Protein AF-A0A7G6TVJ1-F1 (afdb_monomer)

Organism: NCBI:txid943830

Secondary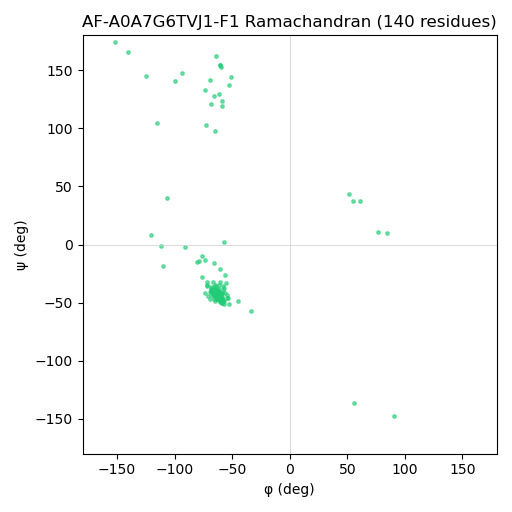 structure (DSSP, 8-state):
-----TT--HHHHHHHHHHHHHHHHHHHHHHT--HHHHHHHHHHH--THHHHHHTSTTHHHHHHHHTTS-HHHHHHHHHHHHHHHHHHHHHHHH-SSHHHHHHHHHHHHHHHHHHHHHHHHHTTT-PPTTHHHHHHHHTT--

pLDDT: mean 90.58, std 13.89, range [27.62, 97.94]

Foldseek 3Di:
DPPDPPPADLLNLLLLLLVLLLQLLVCCVVVVDDSVRSNVVSQVVDDDPNVVSVPFPCSSVSSVLNNLPDNVVSVVLSVLSVVLVVQLVVQCVPDPDPVSNVVSVLSSLVSLLVSLCSSCVSVVNDDDPGSSVVSCVVSVRD

Structure (mmCIF, N/CA/C/O backbone):
data_AF-A0A7G6TVJ1-F1
#
_entry.id   AF-A0A7G6TVJ1-F1
#
loop_
_atom_site.group_PDB
_atom_site.id
_atom_site.type_symbol
_atom_site.label_atom_id
_atom_site.label_alt_id
_atom_site.label_comp_id
_atom_site.label_asym_id
_atom_site.label_entity_id
_atom_site.label_seq_id
_atom_site.pdbx_PDB_ins_code
_atom_site.Cartn_x
_atom_site.Cartn_y
_atom_site.Cartn_z
_atom_site.occupancy
_atom_site.B_iso_or_equiv
_atom_site.auth_seq_id
_atom_site.auth_comp_id
_atom_site.auth_asym_id
_atom_site.auth_atom_id
_atom_site.pdbx_PDB_model_num
ATOM 1 N N . MET A 1 1 ? -9.581 8.034 -19.452 1.00 30.78 1 MET A N 1
ATOM 2 C CA . MET A 1 1 ? -8.306 7.404 -19.053 1.00 30.78 1 MET A CA 1
ATOM 3 C C . MET A 1 1 ? -7.806 8.196 -17.864 1.00 30.78 1 MET A C 1
ATOM 5 O O . MET A 1 1 ? -7.631 9.394 -18.012 1.00 30.78 1 MET A O 1
ATOM 9 N N . LEU A 1 2 ? -7.724 7.592 -16.678 1.00 29.64 2 LEU A N 1
ATOM 10 C CA . LEU A 1 2 ? -7.133 8.262 -15.519 1.00 29.64 2 LEU A CA 1
ATOM 11 C C . LEU A 1 2 ? -5.624 8.301 -15.759 1.00 29.64 2 LEU A C 1
ATOM 13 O O . LEU A 1 2 ? -4.961 7.271 -15.661 1.00 29.64 2 LEU A O 1
ATOM 17 N N . GLU A 1 3 ? -5.118 9.465 -16.159 1.00 27.62 3 GLU A N 1
ATOM 18 C CA . GLU A 1 3 ? -3.687 9.745 -16.173 1.00 27.62 3 GLU A CA 1
ATOM 19 C C . GLU A 1 3 ? -3.210 9.718 -14.721 1.00 27.62 3 GLU A C 1
ATOM 21 O O . GLU A 1 3 ? -3.402 10.658 -13.953 1.00 27.62 3 GLU A O 1
ATOM 26 N N . LEU A 1 4 ? -2.655 8.574 -14.321 1.00 37.53 4 LEU A N 1
ATOM 27 C CA . LEU A 1 4 ? -1.867 8.474 -13.105 1.00 37.53 4 LEU A CA 1
ATOM 28 C C . LEU A 1 4 ? -0.705 9.467 -13.259 1.00 37.53 4 LEU A C 1
ATOM 30 O O . LEU A 1 4 ? 0.011 9.382 -14.263 1.00 37.53 4 LEU A O 1
ATOM 34 N N . PRO A 1 5 ? -0.523 10.424 -12.332 1.00 31.00 5 PRO A N 1
ATOM 35 C CA . PRO A 1 5 ? 0.566 11.383 -12.425 1.00 31.00 5 PRO A CA 1
ATOM 36 C C . PRO A 1 5 ? 1.890 10.632 -12.594 1.00 31.00 5 PRO A C 1
ATOM 38 O O . PRO A 1 5 ? 2.142 9.628 -11.928 1.00 31.00 5 PRO A O 1
ATOM 41 N N . ILE A 1 6 ? 2.727 11.140 -13.500 1.00 38.50 6 ILE A N 1
ATOM 42 C CA . ILE A 1 6 ? 3.944 10.529 -14.073 1.00 38.50 6 ILE A CA 1
ATOM 43 C C . ILE A 1 6 ? 5.011 10.110 -13.017 1.00 38.50 6 ILE A C 1
ATOM 45 O O . ILE A 1 6 ? 6.052 9.561 -13.366 1.00 38.50 6 ILE A O 1
ATOM 49 N N . ALA A 1 7 ? 4.765 10.282 -11.714 1.00 38.34 7 ALA A N 1
ATOM 50 C CA . ALA A 1 7 ? 5.722 10.036 -10.635 1.00 38.34 7 ALA A CA 1
ATOM 51 C C . ALA A 1 7 ? 5.426 8.825 -9.721 1.00 38.34 7 ALA A C 1
ATOM 53 O O . ALA A 1 7 ? 6.352 8.348 -9.067 1.00 38.34 7 ALA A O 1
ATOM 54 N N . ALA A 1 8 ? 4.200 8.284 -9.676 1.00 54.12 8 ALA A N 1
ATOM 55 C CA . ALA A 1 8 ? 3.868 7.166 -8.783 1.00 54.12 8 ALA A CA 1
ATOM 56 C C . ALA A 1 8 ? 3.511 5.908 -9.584 1.00 54.12 8 ALA A C 1
ATOM 58 O O . ALA A 1 8 ? 2.423 5.787 -10.144 1.00 54.12 8 ALA A O 1
ATOM 59 N N . SER A 1 9 ? 4.435 4.944 -9.637 1.00 77.75 9 SER A N 1
ATOM 60 C CA . SER A 1 9 ? 4.117 3.619 -10.175 1.00 77.75 9 SER A CA 1
ATOM 61 C C . SER A 1 9 ? 3.004 2.969 -9.338 1.00 77.75 9 SER A C 1
ATOM 63 O O . SER A 1 9 ? 2.872 3.258 -8.147 1.00 77.75 9 SER A O 1
ATOM 65 N N . GLY A 1 10 ? 2.221 2.052 -9.912 1.00 88.12 10 GLY A N 1
ATOM 66 C CA . GLY A 1 10 ? 1.214 1.311 -9.142 1.00 88.12 10 GLY A CA 1
ATOM 67 C C . GLY A 1 10 ? 1.796 0.560 -7.938 1.00 88.12 10 GLY A C 1
ATOM 68 O O . GLY A 1 10 ? 1.110 0.392 -6.933 1.00 88.12 10 GLY A O 1
ATOM 69 N N . LEU A 1 11 ? 3.085 0.200 -7.992 1.00 93.00 11 LEU A N 1
ATOM 70 C CA . LEU A 1 11 ? 3.823 -0.335 -6.850 1.00 93.00 11 LEU A CA 1
ATOM 71 C C . LEU A 1 11 ? 3.994 0.699 -5.732 1.00 93.00 11 LEU A C 1
ATOM 73 O O . LEU A 1 11 ? 3.751 0.379 -4.573 1.00 93.00 11 LEU A O 1
ATOM 77 N N . SER A 1 12 ? 4.355 1.937 -6.069 1.00 92.38 12 SER A N 1
ATOM 78 C CA . SER A 1 12 ? 4.476 3.035 -5.104 1.00 92.38 12 SER A CA 1
ATOM 79 C C . SER A 1 12 ? 3.128 3.366 -4.457 1.00 92.38 12 SER A C 1
ATOM 81 O O . SER A 1 12 ? 3.059 3.546 -3.247 1.00 92.38 12 SER A O 1
ATOM 83 N N . ILE A 1 13 ? 2.042 3.366 -5.237 1.00 94.06 13 ILE A N 1
ATOM 84 C CA . ILE A 1 13 ? 0.680 3.577 -4.719 1.00 94.06 13 ILE A CA 1
ATOM 85 C C . ILE A 1 13 ? 0.296 2.465 -3.737 1.00 94.06 13 ILE A C 1
ATOM 87 O O . ILE A 1 13 ? -0.203 2.747 -2.647 1.00 94.06 13 ILE A O 1
ATOM 91 N N . LEU A 1 14 ? 0.551 1.202 -4.094 1.00 95.81 14 LEU A N 1
ATOM 92 C CA . LEU A 1 14 ? 0.303 0.067 -3.206 1.00 95.81 14 LEU A CA 1
ATOM 93 C C . LEU A 1 14 ? 1.130 0.169 -1.915 1.00 95.81 14 LEU A C 1
ATOM 95 O O . LEU A 1 14 ? 0.589 -0.039 -0.830 1.00 95.81 14 LEU A O 1
ATOM 99 N N . ALA A 1 15 ? 2.411 0.531 -2.022 1.00 96.19 15 ALA A N 1
ATOM 100 C CA . ALA A 1 15 ? 3.303 0.735 -0.883 1.00 96.19 15 ALA A CA 1
ATOM 101 C C . ALA A 1 15 ? 2.779 1.817 0.074 1.00 96.19 15 ALA A C 1
ATOM 103 O O . ALA A 1 15 ? 2.730 1.608 1.290 1.00 96.19 15 ALA A O 1
ATOM 104 N N . SER A 1 16 ? 2.323 2.950 -0.469 1.00 96.00 16 SER A N 1
ATOM 105 C CA . SER A 1 16 ? 1.709 4.021 0.314 1.00 96.00 16 SER A CA 1
ATOM 106 C C . SER A 1 16 ? 0.420 3.563 0.993 1.00 96.00 16 SER A C 1
ATOM 108 O O . SER A 1 16 ? 0.271 3.775 2.191 1.00 96.00 16 SER A O 1
ATOM 110 N N . LEU A 1 17 ? -0.486 2.881 0.284 1.00 97.06 17 LEU A N 1
ATOM 111 C CA . LEU A 1 17 ? -1.727 2.365 0.878 1.00 97.06 17 LEU A CA 1
ATOM 112 C C . LEU A 1 17 ? -1.459 1.385 2.028 1.00 97.06 17 LEU A C 1
ATOM 114 O O . LEU A 1 17 ? -2.117 1.466 3.064 1.00 97.06 17 LEU A O 1
ATOM 118 N N . LEU A 1 18 ? -0.485 0.486 1.868 1.00 97.44 18 LEU A N 1
ATOM 119 C CA . LEU A 1 18 ? -0.075 -0.454 2.913 1.00 97.44 18 LEU A CA 1
ATOM 120 C C . LEU A 1 18 ? 0.534 0.261 4.120 1.00 97.44 18 LEU A C 1
ATOM 122 O O . LEU A 1 18 ? 0.174 -0.046 5.254 1.00 97.44 18 LEU A O 1
ATOM 126 N N . SER A 1 19 ? 1.404 1.242 3.880 1.00 96.56 19 SER A N 1
ATOM 127 C CA . SER A 1 19 ? 2.030 2.034 4.945 1.00 96.56 19 SER A CA 1
ATOM 128 C C . SER A 1 19 ? 0.988 2.843 5.723 1.00 96.56 19 SER A C 1
ATOM 130 O O . SER A 1 19 ? 0.981 2.822 6.951 1.00 96.56 19 SER A O 1
ATOM 132 N N . ILE A 1 20 ? 0.043 3.479 5.022 1.00 97.44 20 ILE A N 1
ATOM 133 C CA . ILE A 1 20 ? -1.093 4.175 5.638 1.00 97.44 20 ILE A CA 1
ATOM 134 C C . ILE A 1 20 ? -1.942 3.191 6.447 1.00 97.44 20 ILE A C 1
ATOM 136 O O . ILE A 1 20 ? -2.243 3.453 7.608 1.00 97.44 20 ILE A O 1
ATOM 140 N N . GLY A 1 21 ? -2.300 2.039 5.873 1.00 97.62 21 GLY A N 1
ATOM 141 C CA . GLY A 1 21 ? -3.059 1.005 6.577 1.00 97.62 21 GLY A CA 1
ATOM 142 C C . GLY A 1 21 ? -2.355 0.520 7.843 1.00 97.62 21 GLY A C 1
ATOM 143 O O . GLY A 1 21 ? -2.998 0.349 8.879 1.00 97.62 21 GLY A O 1
ATOM 144 N N . ARG A 1 22 ? -1.027 0.380 7.808 1.00 97.69 22 ARG A N 1
ATOM 145 C CA . ARG A 1 22 ? -0.223 0.036 8.982 1.00 97.69 22 ARG A CA 1
ATOM 146 C C . ARG A 1 22 ? -0.284 1.114 10.060 1.00 97.69 22 ARG A C 1
ATOM 148 O O . ARG A 1 22 ? -0.527 0.767 11.216 1.00 97.69 22 ARG A O 1
ATOM 155 N N . SER A 1 23 ? -0.133 2.386 9.689 1.00 97.00 23 SER A N 1
ATOM 156 C CA . SER A 1 23 ? -0.249 3.516 10.618 1.00 97.00 23 SER A CA 1
ATOM 157 C C . SER A 1 23 ? -1.655 3.651 11.205 1.00 97.00 23 SER A C 1
ATOM 159 O O . SER A 1 23 ? -1.799 3.897 12.399 1.00 97.00 23 SER A O 1
ATOM 161 N N . VAL A 1 24 ? -2.705 3.444 10.406 1.00 97.94 24 VAL A N 1
ATOM 162 C CA . VAL A 1 24 ? -4.091 3.421 10.901 1.00 97.94 24 VAL A CA 1
ATOM 163 C C . VAL A 1 24 ? -4.274 2.283 11.903 1.00 97.94 24 VAL A C 1
ATOM 165 O O . VAL A 1 24 ? -4.849 2.497 12.966 1.00 97.94 24 VAL A O 1
ATOM 168 N N . LYS A 1 25 ? -3.727 1.094 11.627 1.00 97.19 25 LYS A N 1
ATOM 169 C CA . LYS A 1 25 ? -3.773 -0.035 12.563 1.00 97.19 25 LYS A CA 1
ATOM 170 C C . LYS A 1 25 ? -3.016 0.249 13.868 1.00 97.19 25 LYS A C 1
ATOM 172 O O . LYS A 1 25 ? -3.504 -0.118 14.934 1.00 97.19 25 LYS A O 1
ATOM 177 N N . ASP A 1 26 ? -1.877 0.943 13.808 1.00 96.81 26 ASP A N 1
ATOM 178 C CA . ASP A 1 26 ? -1.178 1.420 15.011 1.00 96.81 26 ASP A CA 1
ATOM 179 C C . ASP A 1 26 ? -2.022 2.412 15.806 1.00 96.81 26 ASP A C 1
ATOM 181 O O . ASP A 1 26 ? -2.109 2.298 17.026 1.00 96.81 26 ASP A O 1
ATOM 185 N N . LEU A 1 27 ? -2.682 3.367 15.148 1.00 96.81 27 LEU A N 1
ATOM 186 C CA . LEU A 1 27 ? -3.583 4.311 15.816 1.00 96.81 27 LEU A CA 1
ATOM 187 C C . LEU A 1 27 ? -4.755 3.591 16.495 1.00 96.81 27 LEU A C 1
ATOM 189 O O . LEU A 1 27 ? -5.092 3.925 17.630 1.00 96.81 27 LEU A O 1
ATOM 193 N N . MET A 1 28 ? -5.334 2.576 15.842 1.00 97.31 28 MET A N 1
ATOM 194 C CA . MET A 1 28 ? -6.373 1.731 16.441 1.00 97.31 28 MET A CA 1
ATOM 195 C C . MET A 1 28 ? -5.871 1.070 17.729 1.00 97.31 28 MET A C 1
ATOM 197 O O . MET A 1 28 ? -6.541 1.149 18.755 1.00 97.31 28 MET A O 1
ATOM 201 N N . ALA A 1 29 ? -4.681 0.460 17.696 1.00 95.31 29 ALA A N 1
ATOM 202 C CA . ALA A 1 29 ? -4.123 -0.260 18.839 1.00 95.31 29 ALA A CA 1
ATOM 203 C C . ALA A 1 29 ? -3.670 0.671 19.977 1.00 95.31 29 ALA A C 1
ATOM 205 O O . ALA A 1 29 ? -3.957 0.416 21.143 1.00 95.31 29 ALA A O 1
ATOM 206 N N . THR A 1 30 ? -2.975 1.760 19.649 1.00 97.06 30 THR A N 1
ATOM 207 C CA . THR A 1 30 ? -2.365 2.670 20.636 1.00 97.06 30 THR A CA 1
ATOM 208 C C . THR A 1 30 ? -3.374 3.589 21.313 1.00 97.06 30 THR A C 1
ATOM 210 O O . THR A 1 30 ? -3.150 4.009 22.445 1.00 97.06 30 THR A O 1
ATOM 213 N N . GLN A 1 31 ? -4.476 3.917 20.635 1.00 96.50 31 GLN A N 1
ATOM 214 C CA . GLN A 1 31 ? -5.467 4.883 21.120 1.00 96.50 31 GLN A CA 1
ATOM 215 C C . GLN A 1 31 ? -6.867 4.284 21.281 1.00 96.50 31 GLN A C 1
ATOM 217 O O . GLN A 1 31 ? -7.810 5.023 21.553 1.00 96.50 31 GLN A O 1
ATOM 222 N N . ASN A 1 32 ? -7.002 2.962 21.129 1.00 96.31 32 ASN A N 1
ATOM 223 C CA . ASN A 1 32 ? -8.266 2.232 21.240 1.00 96.31 32 ASN A CA 1
ATOM 224 C C . ASN A 1 32 ? -9.381 2.836 20.361 1.00 96.31 32 ASN A C 1
ATOM 226 O O . ASN A 1 32 ? -10.514 3.032 20.800 1.00 96.31 32 ASN A O 1
ATOM 230 N N . LEU A 1 33 ? -9.025 3.190 19.123 1.00 96.75 33 LEU A N 1
ATOM 231 C CA . LEU A 1 33 ? -9.922 3.822 18.154 1.00 96.75 33 LEU A CA 1
ATOM 232 C C . LEU A 1 33 ? -10.575 2.778 17.249 1.00 96.75 33 LEU A C 1
ATOM 234 O O . LEU A 1 33 ? -9.950 1.782 16.874 1.00 96.75 33 LEU A O 1
ATOM 238 N N . SER A 1 34 ? -11.809 3.049 16.818 1.00 97.06 34 SER A N 1
ATOM 239 C CA . SER A 1 34 ? -12.396 2.315 15.696 1.00 97.06 34 SER A CA 1
ATOM 240 C C . SER A 1 34 ? -11.604 2.579 14.409 1.00 97.06 34 SER A C 1
ATOM 242 O O . SER A 1 34 ? -10.866 3.563 14.303 1.00 97.06 34 SER A O 1
ATOM 244 N N . THR A 1 35 ? -11.767 1.721 13.398 1.00 96.44 35 THR A N 1
ATOM 245 C CA . THR A 1 35 ? -11.111 1.916 12.096 1.00 96.44 35 THR A CA 1
ATOM 246 C C . THR A 1 35 ? -11.419 3.284 11.491 1.00 96.44 35 THR A C 1
ATOM 248 O O . THR A 1 35 ? -10.507 3.947 11.004 1.00 96.44 35 THR A O 1
ATOM 251 N N . ASP A 1 36 ? -12.677 3.722 11.554 1.00 97.12 36 ASP A N 1
ATOM 252 C CA . ASP A 1 36 ? -13.099 5.001 10.979 1.00 97.12 36 ASP A CA 1
ATOM 253 C C . ASP A 1 36 ? -12.480 6.180 11.738 1.00 97.12 36 ASP A C 1
ATOM 255 O O . ASP A 1 36 ? -11.907 7.074 11.123 1.00 97.12 36 ASP A O 1
ATOM 259 N N . GLN A 1 37 ? -12.470 6.128 13.073 1.00 97.75 37 GLN A N 1
ATOM 260 C CA . GLN A 1 37 ? -11.840 7.163 13.898 1.00 97.75 37 GLN A CA 1
ATOM 261 C C . GLN A 1 37 ? -10.326 7.253 13.669 1.00 97.75 37 GLN A C 1
ATOM 263 O O . GLN A 1 37 ? -9.771 8.348 13.583 1.00 97.75 37 GLN A O 1
ATOM 268 N N . ALA A 1 38 ? -9.643 6.110 13.573 1.00 97.69 38 ALA A N 1
ATOM 269 C CA . ALA A 1 38 ? -8.209 6.064 13.311 1.00 97.69 38 ALA A CA 1
ATOM 270 C C . ALA A 1 38 ? -7.869 6.589 11.908 1.00 97.69 38 ALA A C 1
ATOM 272 O O . ALA A 1 38 ? -6.887 7.316 11.747 1.00 97.69 38 ALA A O 1
ATOM 273 N N . LEU A 1 39 ? -8.690 6.262 10.906 1.00 97.00 39 LEU A N 1
ATOM 274 C CA . LEU A 1 39 ? -8.534 6.755 9.541 1.00 97.00 39 LEU A CA 1
ATOM 275 C C . LEU A 1 39 ? -8.760 8.269 9.456 1.00 97.00 39 LEU A C 1
ATOM 277 O O . LEU A 1 39 ? -7.934 8.968 8.874 1.00 97.00 39 LEU A O 1
ATOM 281 N N . ASP A 1 40 ? -9.820 8.790 10.069 1.00 96.88 40 ASP A N 1
ATOM 282 C CA . ASP A 1 40 ? -10.093 10.231 10.094 1.00 96.88 40 ASP A CA 1
ATOM 283 C C . ASP A 1 40 ? -8.985 10.999 10.819 1.00 96.88 40 ASP A C 1
ATOM 285 O O . ASP A 1 40 ? -8.517 12.039 10.346 1.00 96.88 40 ASP A O 1
ATOM 289 N N . LYS A 1 41 ? -8.473 10.440 11.921 1.00 96.12 41 LYS A N 1
ATOM 290 C CA . LYS A 1 41 ? -7.322 11.003 12.630 1.00 96.12 41 LYS A CA 1
ATOM 291 C C . LYS A 1 41 ? -6.050 10.989 11.784 1.00 96.12 41 LYS A C 1
ATOM 293 O O . LYS A 1 41 ? -5.290 11.955 11.818 1.00 96.12 41 LYS A O 1
ATOM 298 N N . PHE A 1 42 ? -5.805 9.918 11.027 1.00 96.31 42 PHE A N 1
ATOM 299 C CA . PHE A 1 42 ? -4.674 9.859 10.103 1.00 96.31 42 PHE A CA 1
ATOM 300 C C . PHE A 1 42 ? -4.806 10.920 9.004 1.00 96.31 42 PHE A C 1
ATOM 302 O O . PHE A 1 42 ? -3.861 11.668 8.764 1.00 96.31 42 PHE A O 1
ATOM 309 N N . LYS A 1 43 ? -5.990 11.042 8.388 1.00 95.19 43 LYS A N 1
ATOM 310 C CA . LYS A 1 43 ? -6.283 12.042 7.348 1.00 95.19 43 LYS A CA 1
ATOM 311 C C . LYS A 1 43 ? -6.029 13.469 7.822 1.00 95.19 43 LYS A C 1
ATOM 313 O O . LYS A 1 43 ? -5.433 14.239 7.079 1.00 95.19 43 LYS A O 1
ATOM 318 N N . GLY A 1 44 ? -6.415 13.801 9.056 1.00 93.00 44 GLY A N 1
ATOM 319 C CA . GLY A 1 44 ? -6.186 15.130 9.634 1.00 93.00 44 GLY A CA 1
ATOM 320 C C . GLY A 1 44 ? -4.709 15.535 9.735 1.00 93.00 44 GLY A C 1
ATOM 321 O O . GLY A 1 44 ? -4.411 16.723 9.791 1.00 93.00 44 GLY A O 1
ATOM 322 N N . ASN A 1 45 ? -3.790 14.564 9.715 1.00 91.44 45 ASN A N 1
ATOM 323 C CA . ASN A 1 45 ? -2.342 14.782 9.783 1.00 91.44 45 ASN A CA 1
ATOM 324 C C . ASN A 1 45 ? -1.615 14.431 8.473 1.00 91.44 45 ASN A C 1
ATOM 326 O O . ASN A 1 45 ? -0.389 14.539 8.399 1.00 91.44 45 ASN A O 1
ATOM 330 N N . ALA A 1 46 ? -2.335 13.956 7.455 1.00 90.88 46 ALA A N 1
ATOM 331 C CA . ALA A 1 46 ? -1.732 13.479 6.221 1.00 90.88 46 ALA A CA 1
ATOM 332 C C . ALA A 1 46 ? -1.221 14.652 5.373 1.00 90.88 46 ALA A C 1
ATOM 334 O O . ALA A 1 46 ? -1.927 15.629 5.133 1.00 90.88 46 ALA A O 1
ATOM 335 N N . SER A 1 47 ? 0.007 14.532 4.876 1.00 88.69 47 SER A N 1
ATOM 336 C CA . SER A 1 47 ? 0.634 15.505 3.981 1.00 88.69 47 SER A CA 1
ATOM 337 C C . SER A 1 47 ? 1.442 14.801 2.886 1.00 88.69 47 SER A C 1
ATOM 339 O O . SER A 1 47 ? 1.683 13.590 2.951 1.00 88.69 47 SER A O 1
ATOM 341 N N . GLY A 1 48 ? 1.817 15.550 1.844 1.00 88.38 48 GLY A N 1
ATOM 342 C CA . GLY A 1 48 ? 2.584 15.036 0.706 1.00 88.38 48 GLY A CA 1
ATOM 343 C C . GLY A 1 48 ? 1.908 13.844 0.023 1.00 88.38 48 GLY A C 1
ATOM 344 O O . GLY A 1 48 ? 0.689 13.820 -0.149 1.00 88.38 48 GLY A O 1
ATOM 345 N N . THR A 1 49 ? 2.696 12.820 -0.304 1.00 86.25 49 THR A N 1
ATOM 346 C CA . THR A 1 49 ? 2.237 11.603 -0.995 1.00 86.25 49 THR A CA 1
ATOM 347 C C . THR A 1 49 ? 1.081 10.901 -0.278 1.00 86.25 49 THR A C 1
ATOM 349 O O . THR A 1 49 ? 0.199 10.349 -0.931 1.00 86.25 49 THR A O 1
ATOM 352 N N . ASN A 1 50 ? 1.024 10.951 1.058 1.00 88.12 50 ASN A N 1
ATOM 353 C CA . ASN A 1 50 ? -0.086 10.344 1.792 1.00 88.12 50 ASN A CA 1
ATOM 354 C C . ASN A 1 50 ? -1.403 11.076 1.526 1.00 88.12 50 ASN A C 1
ATOM 356 O O . ASN A 1 50 ? -2.424 10.415 1.376 1.00 88.12 50 ASN A O 1
ATOM 360 N N . ALA A 1 51 ? -1.387 12.408 1.422 1.00 90.44 51 ALA A N 1
ATOM 361 C CA . ALA A 1 51 ? -2.574 13.193 1.082 1.00 90.44 51 ALA A CA 1
ATOM 362 C C . ALA A 1 51 ? -3.022 12.950 -0.370 1.00 90.44 51 ALA A C 1
ATOM 364 O O . ALA A 1 51 ? -4.217 12.824 -0.633 1.00 90.44 51 ALA A O 1
ATOM 365 N N . GLU A 1 52 ? -2.073 12.809 -1.298 1.00 90.69 52 GLU A N 1
ATOM 366 C CA . GLU A 1 52 ? -2.355 12.483 -2.703 1.00 90.69 52 GLU A CA 1
ATOM 367 C C . GLU A 1 52 ? -3.018 11.104 -2.845 1.00 90.69 52 GLU A C 1
ATOM 369 O O . GLU A 1 52 ? -4.043 10.971 -3.513 1.00 90.69 52 GLU A O 1
ATOM 374 N N . VAL A 1 53 ? -2.488 10.085 -2.158 1.00 91.56 53 VAL A N 1
ATOM 375 C CA . VAL A 1 53 ? -3.086 8.738 -2.102 1.00 91.56 53 VAL A CA 1
ATOM 376 C C . VAL 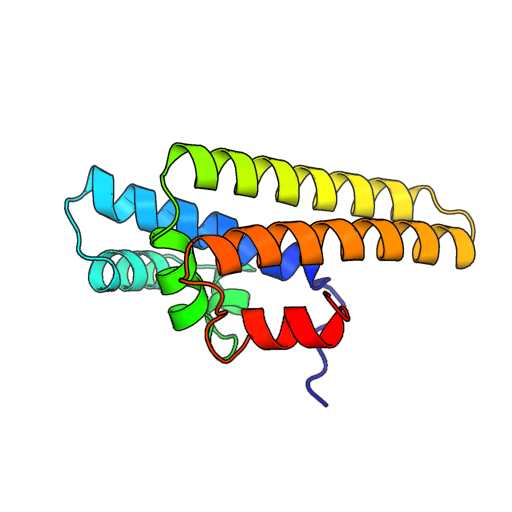A 1 53 ? -4.432 8.762 -1.366 1.00 91.56 53 VAL A C 1
ATOM 378 O O . VAL A 1 53 ? -5.386 8.123 -1.812 1.00 91.56 53 VAL A O 1
ATOM 381 N N . LEU A 1 54 ? -4.520 9.568 -0.300 1.00 93.00 54 LEU A N 1
ATOM 382 C CA . LEU A 1 54 ? -5.727 10.099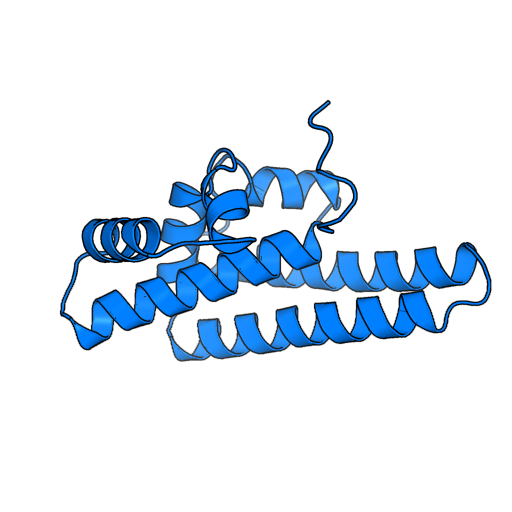 0.351 1.00 93.00 54 LEU A CA 1
ATOM 383 C C . LEU A 1 54 ? -6.869 10.382 -0.629 1.00 93.00 54 LEU A C 1
ATOM 385 O O . LEU A 1 54 ? -7.976 9.849 -0.520 1.00 93.00 54 LEU A O 1
ATOM 389 N N . ALA A 1 55 ? -6.569 11.226 -1.609 1.00 92.50 55 ALA A N 1
ATOM 390 C CA . ALA A 1 55 ? -7.533 11.761 -2.557 1.00 92.50 55 ALA A CA 1
ATOM 391 C C . ALA A 1 55 ? -7.962 10.767 -3.654 1.00 92.50 55 ALA A C 1
ATOM 393 O O . ALA A 1 55 ? -8.900 11.049 -4.403 1.00 92.50 55 ALA A O 1
ATOM 394 N N . MET A 1 56 ? -7.304 9.609 -3.782 1.00 91.50 56 MET A N 1
ATOM 395 C CA . MET A 1 56 ? -7.640 8.630 -4.817 1.00 91.50 56 MET A CA 1
ATOM 396 C C . MET A 1 56 ? -8.998 7.966 -4.565 1.00 91.50 56 MET A C 1
ATOM 398 O O . MET A 1 56 ? -9.350 7.596 -3.445 1.00 91.50 56 MET A O 1
ATOM 402 N N . LYS A 1 57 ? -9.756 7.721 -5.640 1.00 91.44 57 LYS A N 1
ATOM 403 C CA . LYS A 1 57 ? -11.057 7.047 -5.556 1.00 91.44 57 LYS A CA 1
ATOM 404 C C . LYS A 1 57 ? -10.922 5.649 -4.935 1.00 91.44 57 LYS A C 1
ATOM 406 O O . LYS A 1 57 ? -10.304 4.755 -5.505 1.00 91.44 57 LYS A O 1
ATOM 411 N N . GLY A 1 58 ? -11.594 5.438 -3.805 1.00 92.50 58 GLY A N 1
ATOM 412 C CA . GLY A 1 58 ? -11.605 4.153 -3.101 1.00 92.50 58 GLY A CA 1
ATOM 413 C C . GLY A 1 58 ? -10.421 3.934 -2.153 1.00 92.50 58 GLY A C 1
ATOM 414 O O . GLY A 1 58 ? -10.290 2.830 -1.628 1.00 92.50 58 GLY A O 1
ATOM 415 N N . SER A 1 59 ? -9.599 4.959 -1.888 1.00 94.06 59 SER A N 1
ATOM 416 C CA . SER A 1 59 ? -8.515 4.930 -0.890 1.00 94.06 59 SER A CA 1
ATOM 417 C C . SER A 1 59 ? -9.011 4.506 0.498 1.00 94.06 59 SER A C 1
ATOM 419 O O . SER A 1 59 ? -8.444 3.602 1.106 1.00 94.06 59 SER A O 1
ATOM 421 N N . ASP A 1 60 ? -10.131 5.063 0.960 1.00 95.56 60 ASP A N 1
ATOM 422 C CA . ASP A 1 60 ? -10.750 4.696 2.238 1.00 95.56 60 ASP A CA 1
ATOM 423 C C . ASP A 1 60 ? -11.108 3.213 2.304 1.00 95.56 60 ASP A C 1
ATOM 425 O O . ASP A 1 60 ? -10.788 2.526 3.271 1.00 95.56 60 ASP A O 1
ATOM 429 N N . SER A 1 61 ? -11.755 2.699 1.256 1.00 95.94 61 SER A N 1
ATOM 430 C CA . SER A 1 61 ? -12.135 1.284 1.190 1.00 95.94 61 SER A CA 1
ATOM 431 C C . SER A 1 61 ? -10.903 0.382 1.116 1.00 95.94 61 SER A C 1
ATOM 433 O O . SER A 1 61 ? -10.876 -0.672 1.749 1.00 95.94 61 SER A O 1
ATOM 435 N N . ALA A 1 62 ? -9.860 0.815 0.404 1.00 96.62 62 ALA A N 1
ATOM 436 C CA . ALA A 1 62 ? -8.574 0.134 0.373 1.00 96.62 62 ALA A CA 1
ATOM 437 C C . ALA A 1 62 ? -7.952 0.055 1.773 1.00 96.62 62 ALA A C 1
ATOM 439 O O . ALA A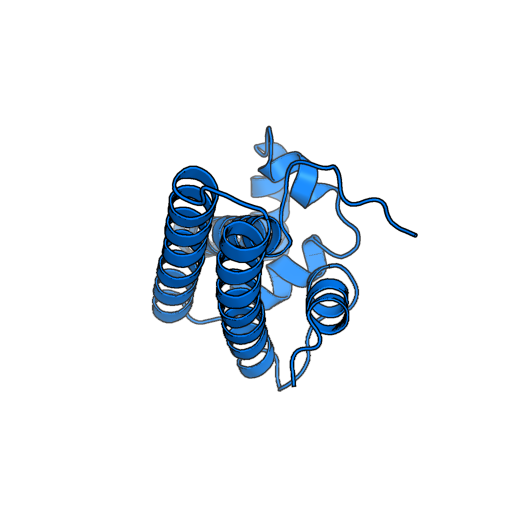 1 62 ? -7.605 -1.033 2.224 1.00 96.62 62 ALA A O 1
ATOM 440 N N . ILE A 1 63 ? -7.883 1.167 2.503 1.00 97.50 63 ILE A N 1
ATOM 441 C CA . ILE A 1 63 ? -7.298 1.199 3.848 1.00 97.50 63 ILE A CA 1
ATOM 442 C C . ILE A 1 63 ? -8.112 0.344 4.817 1.00 97.50 63 ILE A C 1
ATOM 444 O O . ILE A 1 63 ? -7.534 -0.474 5.532 1.00 97.50 63 ILE A O 1
ATOM 448 N N . LYS A 1 64 ? -9.447 0.439 4.777 1.00 96.31 64 LYS A N 1
ATOM 449 C CA . LYS A 1 64 ? -10.338 -0.428 5.566 1.00 96.31 64 LYS A CA 1
ATOM 450 C C . LYS A 1 64 ? -10.110 -1.915 5.268 1.00 96.31 64 LYS A C 1
ATOM 452 O O . LYS A 1 64 ? -10.129 -2.724 6.187 1.00 96.31 64 LYS A O 1
ATOM 457 N N . SER A 1 65 ? -9.835 -2.279 4.015 1.00 96.31 65 SER A N 1
ATOM 458 C CA . SER A 1 65 ? -9.507 -3.664 3.643 1.00 96.31 65 SER A CA 1
ATOM 459 C C . SER A 1 65 ? -8.120 -4.111 4.127 1.00 96.31 65 SER A C 1
ATOM 461 O O . SER A 1 65 ? -7.920 -5.275 4.468 1.00 96.31 65 SER A O 1
ATOM 463 N N . ILE A 1 66 ? -7.158 -3.188 4.193 1.00 97.69 66 ILE A N 1
ATOM 464 C CA . ILE A 1 66 ? -5.783 -3.463 4.624 1.00 97.69 66 ILE A CA 1
ATOM 465 C C . ILE A 1 66 ? -5.714 -3.671 6.138 1.00 97.69 66 ILE A C 1
ATOM 467 O O . ILE A 1 66 ? -5.047 -4.597 6.594 1.00 97.69 66 ILE A O 1
ATOM 471 N N . VAL A 1 67 ? -6.428 -2.871 6.937 1.00 97.06 67 VAL A N 1
ATOM 472 C CA . VAL A 1 67 ? -6.374 -2.982 8.409 1.00 97.06 67 VAL A CA 1
ATOM 473 C C . VAL A 1 67 ? -6.939 -4.302 8.950 1.00 97.06 67 VAL A C 1
ATOM 475 O O . VAL A 1 67 ? -6.661 -4.648 10.100 1.00 97.06 67 VAL A O 1
ATOM 478 N N . ILE A 1 68 ? -7.688 -5.058 8.138 1.00 95.38 68 ILE A N 1
ATOM 479 C CA . ILE A 1 68 ? -8.175 -6.409 8.467 1.00 95.38 68 ILE A CA 1
ATOM 480 C C . ILE A 1 68 ? -7.006 -7.400 8.582 1.00 95.38 68 ILE A C 1
ATOM 482 O O . ILE A 1 68 ? -7.049 -8.313 9.406 1.00 95.38 68 ILE A O 1
ATOM 486 N N . ILE A 1 69 ? -5.932 -7.202 7.811 1.00 96.00 69 ILE A N 1
ATOM 487 C CA . ILE A 1 69 ? -4.749 -8.074 7.804 1.00 96.00 69 ILE A CA 1
ATOM 488 C C . ILE A 1 69 ? -4.102 -8.071 9.199 1.00 96.00 69 ILE A C 1
ATOM 490 O O . ILE A 1 69 ? -3.863 -6.987 9.737 1.00 96.00 69 ILE A O 1
ATOM 494 N N . PRO A 1 70 ? -3.800 -9.231 9.815 1.00 95.31 70 PRO A N 1
ATOM 495 C CA . PRO A 1 70 ? -3.131 -9.299 11.117 1.00 95.31 70 PRO A CA 1
ATOM 496 C C . PRO A 1 70 ? -1.8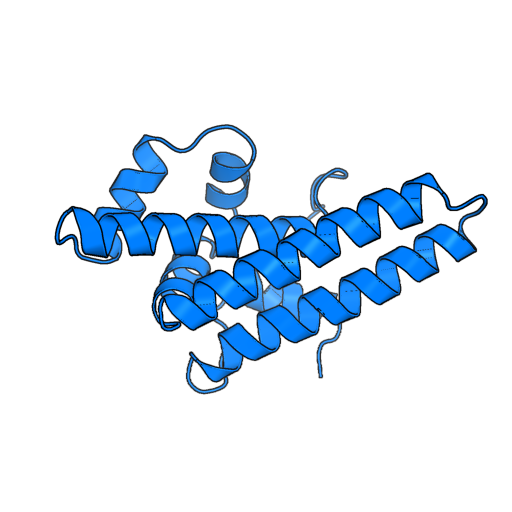49 -8.458 11.172 1.00 95.31 70 PRO A C 1
ATOM 498 O O . PRO A 1 70 ? -1.121 -8.390 10.189 1.00 95.31 70 PRO A O 1
ATOM 501 N N . GLY A 1 71 ? -1.559 -7.833 12.320 1.00 94.00 71 GLY A N 1
ATOM 502 C CA . GLY A 1 71 ? -0.491 -6.823 12.440 1.00 94.00 71 GLY A CA 1
ATOM 503 C C . GLY A 1 71 ? 0.872 -7.297 11.930 1.00 94.00 71 GLY A C 1
ATOM 504 O O . GLY A 1 71 ? 1.438 -6.667 11.047 1.00 94.00 71 GLY A O 1
ATOM 505 N N . GLN A 1 72 ? 1.328 -8.465 12.388 1.00 94.56 72 GLN A N 1
ATOM 506 C CA . GLN A 1 72 ? 2.604 -9.049 11.960 1.00 94.56 72 GLN A CA 1
ATOM 507 C C . GLN A 1 72 ? 2.658 -9.343 10.449 1.00 94.56 72 GLN A C 1
ATOM 509 O O . GLN A 1 72 ? 3.688 -9.139 9.813 1.00 94.56 72 GLN A O 1
ATOM 514 N N .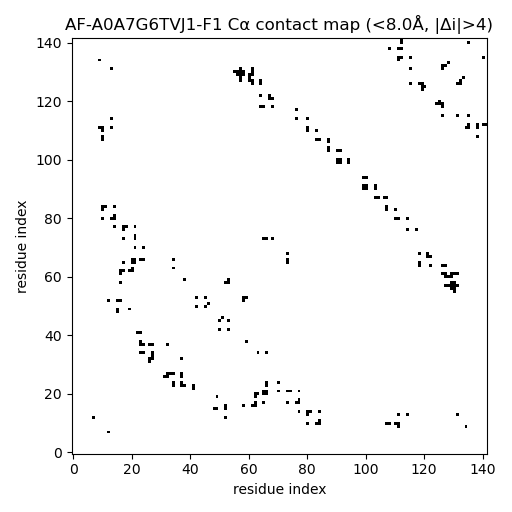 LEU A 1 73 ? 1.547 -9.800 9.861 1.00 95.69 73 LEU A N 1
ATOM 515 C CA . LEU A 1 73 ? 1.465 -10.053 8.419 1.00 95.69 73 LEU A CA 1
ATOM 516 C C . LEU A 1 73 ? 1.432 -8.747 7.622 1.00 95.69 73 LEU A C 1
ATOM 518 O O . LEU A 1 73 ? 2.005 -8.670 6.540 1.00 95.69 73 LEU A O 1
ATOM 522 N N . LEU A 1 74 ? 0.792 -7.708 8.163 1.00 97.25 74 LEU A N 1
ATOM 523 C CA . LEU A 1 74 ? 0.792 -6.381 7.564 1.00 97.25 74 LEU A CA 1
ATOM 524 C C . LEU A 1 74 ? 2.194 -5.759 7.594 1.00 97.25 74 LEU A C 1
ATOM 526 O O . LEU A 1 74 ? 2.613 -5.198 6.588 1.00 97.25 74 LEU A O 1
ATOM 530 N N . ASP A 1 75 ? 2.936 -5.909 8.693 1.00 96.81 75 ASP A N 1
ATOM 531 C CA . ASP A 1 75 ? 4.342 -5.492 8.792 1.00 96.81 75 ASP A CA 1
ATOM 532 C C . ASP A 1 75 ? 5.218 -6.178 7.740 1.00 96.81 75 ASP A C 1
ATOM 534 O O . ASP A 1 75 ? 5.977 -5.518 7.025 1.00 96.81 75 ASP A O 1
ATOM 538 N N . GLN A 1 76 ? 5.073 -7.499 7.603 1.00 96.56 76 GLN A N 1
ATOM 539 C CA . GLN A 1 76 ? 5.779 -8.264 6.580 1.00 96.56 76 GLN A CA 1
ATOM 540 C C . GLN A 1 76 ? 5.429 -7.760 5.174 1.00 96.56 76 GLN A C 1
ATOM 542 O O . GLN A 1 76 ? 6.324 -7.478 4.380 1.00 96.56 76 GLN A O 1
ATOM 547 N N . LEU A 1 77 ? 4.140 -7.582 4.881 1.00 96.81 77 LEU A N 1
ATOM 548 C CA . LEU A 1 77 ? 3.675 -7.129 3.574 1.00 96.81 77 LEU A CA 1
ATOM 549 C C . LEU A 1 77 ? 4.168 -5.710 3.237 1.00 96.81 77 LEU A C 1
ATOM 551 O O . LEU A 1 77 ? 4.589 -5.454 2.109 1.00 96.81 77 LEU A O 1
ATOM 555 N N . VAL A 1 78 ? 4.166 -4.794 4.212 1.00 97.50 78 VAL A N 1
ATOM 556 C CA . VAL A 1 78 ? 4.745 -3.447 4.070 1.00 97.50 78 VAL A CA 1
ATOM 557 C C . VAL A 1 78 ? 6.238 -3.540 3.752 1.00 97.50 78 VAL A C 1
ATOM 559 O O . VAL A 1 78 ? 6.705 -2.892 2.816 1.00 97.50 78 VAL A O 1
ATOM 562 N N . SER A 1 79 ? 6.985 -4.361 4.494 1.00 97.38 79 SER A N 1
ATOM 563 C CA . SER A 1 79 ? 8.424 -4.546 4.284 1.00 97.38 79 SER A CA 1
ATOM 564 C C . SER A 1 79 ? 8.737 -5.110 2.894 1.00 97.38 79 SER A C 1
ATOM 566 O O . SER A 1 79 ? 9.586 -4.572 2.180 1.00 97.38 79 SER A O 1
ATOM 568 N N . GLU A 1 80 ? 8.012 -6.145 2.465 1.00 96.44 80 GLU A N 1
ATOM 569 C CA . GLU A 1 80 ? 8.196 -6.784 1.160 1.00 96.44 80 GLU A CA 1
ATOM 570 C C . GLU A 1 80 ? 7.931 -5.818 0.002 1.00 96.44 80 GLU A C 1
ATOM 572 O O . GLU A 1 80 ? 8.741 -5.726 -0.929 1.00 96.44 80 GLU A O 1
ATOM 577 N N . ILE A 1 81 ? 6.825 -5.071 0.069 1.00 97.25 81 ILE A N 1
ATOM 578 C CA . ILE A 1 81 ? 6.438 -4.123 -0.977 1.00 97.25 81 ILE A CA 1
ATOM 579 C C . ILE A 1 81 ? 7.381 -2.918 -1.018 1.00 97.25 81 ILE A C 1
ATOM 581 O O . ILE A 1 81 ? 7.801 -2.534 -2.111 1.00 97.25 81 ILE A O 1
ATOM 585 N N . ASN A 1 82 ? 7.805 -2.376 0.126 1.00 95.62 82 ASN A N 1
ATOM 586 C CA . ASN A 1 82 ? 8.824 -1.321 0.156 1.00 95.62 82 ASN A CA 1
ATOM 587 C C . ASN A 1 82 ? 10.163 -1.817 -0.411 1.00 95.62 82 ASN A C 1
ATOM 589 O O . ASN A 1 82 ? 10.757 -1.156 -1.260 1.00 95.62 82 ASN A O 1
ATOM 593 N N . GLY A 1 83 ? 10.581 -3.039 -0.070 1.00 95.06 83 GLY A N 1
ATOM 594 C CA . GLY A 1 83 ? 11.760 -3.652 -0.680 1.00 95.06 83 GLY A CA 1
ATOM 595 C C . GLY A 1 83 ? 11.624 -3.831 -2.198 1.00 95.06 83 GLY A C 1
ATOM 596 O O . GLY A 1 83 ? 12.613 -3.742 -2.928 1.00 95.06 83 GLY A O 1
ATOM 597 N N . CYS A 1 84 ? 10.412 -4.065 -2.712 1.00 95.12 84 CYS A N 1
ATOM 598 C CA . CYS A 1 84 ? 10.162 -4.058 -4.152 1.00 95.12 84 CYS A CA 1
ATOM 599 C C . CYS A 1 84 ? 10.300 -2.660 -4.764 1.00 95.12 84 CYS A C 1
ATOM 601 O O . CYS A 1 84 ? 10.860 -2.556 -5.857 1.00 95.12 84 CYS A O 1
ATOM 603 N N . VAL A 1 85 ? 9.821 -1.609 -4.088 1.00 94.06 85 VAL A N 1
ATOM 604 C CA . VAL A 1 85 ? 9.984 -0.214 -4.536 1.00 94.06 85 VAL A CA 1
ATOM 605 C C . VAL A 1 85 ? 11.469 0.115 -4.664 1.00 94.06 85 VAL A C 1
ATOM 607 O O . VAL A 1 85 ? 11.907 0.530 -5.738 1.00 94.06 85 VAL A O 1
ATOM 610 N N . ASP A 1 86 ? 12.261 -0.168 -3.630 1.00 94.06 86 ASP A N 1
ATOM 611 C CA . ASP A 1 86 ? 13.703 0.102 -3.626 1.00 94.06 86 ASP A CA 1
ATOM 612 C C . ASP A 1 86 ? 14.418 -0.635 -4.763 1.00 94.06 86 ASP A C 1
ATOM 614 O O . ASP A 1 86 ? 15.192 -0.046 -5.523 1.00 94.06 86 ASP A O 1
ATOM 618 N N . ARG A 1 87 ? 14.104 -1.926 -4.948 1.00 93.19 87 ARG A N 1
ATOM 619 C CA . ARG A 1 87 ? 14.652 -2.725 -6.054 1.00 93.19 87 ARG A CA 1
ATOM 620 C C . ARG A 1 87 ? 14.250 -2.175 -7.418 1.00 93.19 87 ARG A C 1
ATOM 622 O O . ARG A 1 87 ? 15.087 -2.169 -8.319 1.00 93.19 87 ARG A O 1
ATOM 629 N N . GLN A 1 88 ? 13.006 -1.725 -7.593 1.00 92.62 88 GLN A N 1
ATOM 630 C CA . GLN A 1 88 ? 12.554 -1.135 -8.854 1.00 92.62 88 GLN A CA 1
ATOM 631 C C . GLN A 1 88 ? 13.308 0.164 -9.143 1.00 92.62 88 GLN A C 1
ATOM 633 O O . GLN A 1 88 ? 13.822 0.327 -10.251 1.00 92.62 88 GLN A O 1
ATOM 638 N N . VAL A 1 89 ? 13.400 1.068 -8.165 1.00 91.19 89 VAL A N 1
ATOM 639 C CA . VAL A 1 89 ? 14.099 2.354 -8.303 1.00 91.19 89 VAL A CA 1
ATOM 640 C C . VAL A 1 89 ? 15.563 2.123 -8.673 1.00 91.19 89 VAL A C 1
ATOM 642 O O . VAL A 1 89 ? 16.041 2.662 -9.674 1.00 91.19 89 VAL A O 1
ATOM 645 N N . GLU A 1 90 ? 16.255 1.252 -7.940 1.00 93.25 90 GLU A N 1
ATOM 646 C CA . GLU A 1 90 ? 17.656 0.925 -8.202 1.00 93.25 90 GLU A CA 1
ATOM 647 C C . GLU A 1 90 ? 17.860 0.245 -9.562 1.00 93.25 90 GLU A C 1
ATOM 649 O O . GLU A 1 90 ? 18.780 0.597 -10.307 1.00 93.25 90 GLU A O 1
ATOM 654 N N . ALA A 1 91 ? 16.996 -0.704 -9.932 1.00 9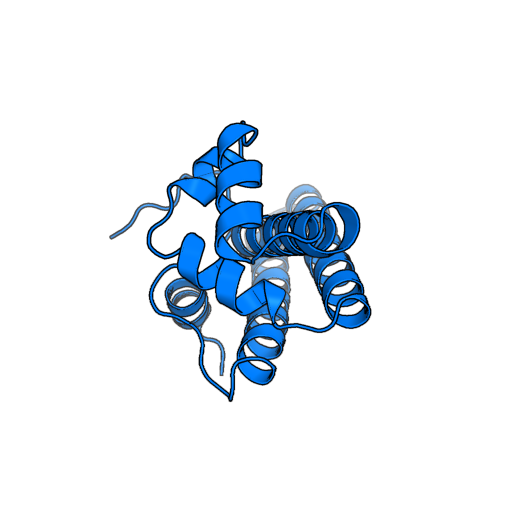0.62 91 ALA A N 1
ATOM 655 C CA . ALA A 1 91 ? 17.081 -1.386 -11.220 1.00 90.62 91 ALA A CA 1
ATOM 656 C C . ALA A 1 91 ? 16.823 -0.429 -12.394 1.00 90.62 91 ALA A C 1
ATOM 658 O O . ALA A 1 91 ? 17.561 -0.462 -13.381 1.00 90.62 91 ALA A O 1
ATOM 659 N N . ARG A 1 92 ? 15.833 0.467 -12.279 1.00 91.44 92 ARG A N 1
ATOM 660 C CA . ARG A 1 92 ? 15.554 1.500 -13.290 1.00 91.44 92 ARG A CA 1
ATOM 661 C C . ARG A 1 92 ? 16.704 2.492 -13.420 1.00 91.44 92 ARG A C 1
ATOM 663 O O . ARG A 1 92 ? 17.040 2.863 -14.541 1.00 91.44 92 ARG A O 1
ATOM 670 N N . LYS A 1 93 ? 17.323 2.893 -12.307 1.00 92.25 93 LYS A N 1
ATOM 671 C CA . LYS A 1 93 ? 18.483 3.798 -12.291 1.00 92.25 93 LYS A CA 1
ATOM 672 C C . LYS A 1 93 ? 19.709 3.177 -12.964 1.00 92.25 93 LYS A C 1
ATOM 674 O O . LYS A 1 93 ? 20.432 3.867 -13.676 1.00 92.25 93 LYS A O 1
ATOM 679 N N . LYS A 1 94 ? 19.937 1.875 -12.765 1.00 94.12 94 LYS A N 1
ATOM 680 C CA . LYS A 1 94 ? 21.062 1.127 -13.361 1.00 94.12 94 LYS A CA 1
ATOM 681 C C . LYS A 1 94 ? 20.815 0.704 -14.814 1.00 94.12 94 LYS A C 1
ATOM 683 O O . LYS A 1 94 ? 21.758 0.309 -15.503 1.00 94.12 94 LYS A O 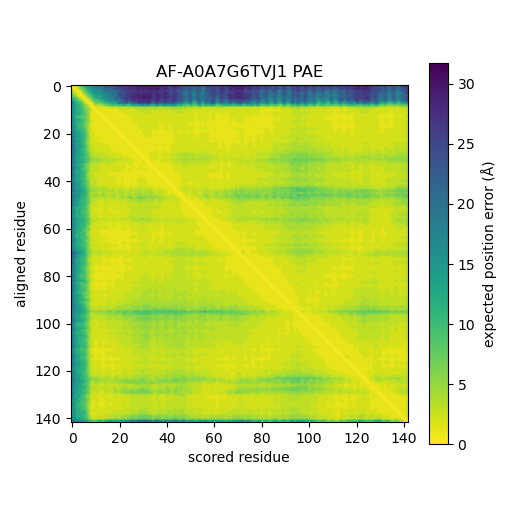1
ATOM 688 N N . ALA A 1 95 ? 19.572 0.753 -15.291 1.00 94.00 95 ALA A N 1
ATOM 689 C CA . ALA A 1 95 ? 19.220 0.341 -16.643 1.00 94.00 95 ALA A CA 1
ATOM 690 C C . ALA A 1 95 ? 19.809 1.295 -17.696 1.00 94.00 95 ALA A C 1
ATOM 692 O O . ALA A 1 95 ? 19.490 2.480 -17.742 1.00 94.00 95 ALA A O 1
ATOM 693 N N . LYS A 1 96 ? 20.631 0.747 -18.598 1.00 94.69 96 LYS A N 1
ATOM 694 C CA . LYS A 1 96 ? 21.285 1.504 -19.681 1.00 94.69 96 LYS A CA 1
ATOM 695 C C . LYS A 1 96 ? 20.368 1.798 -20.874 1.00 94.69 96 LYS A C 1
ATOM 697 O O . LYS A 1 96 ? 20.724 2.591 -21.736 1.00 94.69 96 LYS A O 1
ATOM 702 N N . ASN A 1 97 ? 19.223 1.125 -20.965 1.00 92.88 97 ASN A N 1
ATOM 703 C CA . ASN A 1 97 ? 18.291 1.223 -22.085 1.00 92.88 97 ASN A CA 1
ATOM 704 C C . ASN A 1 97 ? 16.851 0.933 -21.636 1.00 92.88 97 ASN A C 1
ATOM 706 O O . ASN A 1 97 ? 16.607 0.545 -20.489 1.00 92.88 97 ASN A O 1
ATOM 710 N N . GLN A 1 98 ? 15.900 1.111 -22.556 1.00 91.38 98 GLN A N 1
ATOM 711 C CA . GLN A 1 98 ? 14.481 0.896 -22.275 1.00 91.38 98 GLN A CA 1
ATOM 712 C C . GLN A 1 98 ? 14.175 -0.558 -21.892 1.00 91.38 98 GLN A C 1
ATOM 714 O O . GLN A 1 98 ? 13.492 -0.783 -20.902 1.00 91.38 98 GLN A O 1
ATOM 719 N N . ALA A 1 99 ? 14.783 -1.541 -22.563 1.00 93.69 99 ALA A N 1
ATOM 720 C CA . ALA A 1 99 ? 14.581 -2.957 -22.244 1.00 93.69 99 ALA A CA 1
ATOM 721 C C . ALA A 1 99 ? 14.939 -3.306 -20.782 1.00 93.69 99 ALA A C 1
ATOM 723 O O . ALA A 1 99 ? 14.273 -4.129 -20.148 1.00 93.69 99 ALA A O 1
ATOM 724 N N . GLY A 1 100 ? 15.973 -2.667 -20.222 1.00 90.62 100 GLY A N 1
ATOM 725 C CA . GLY A 1 100 ? 16.327 -2.791 -18.808 1.00 90.62 100 GLY A CA 1
ATOM 726 C C . GLY A 1 100 ? 15.293 -2.160 -17.871 1.00 90.62 100 GLY A C 1
ATOM 727 O O . GLY A 1 100 ? 14.969 -2.752 -16.841 1.00 90.62 100 GLY A O 1
ATOM 728 N N . LYS A 1 101 ? 14.730 -1.001 -18.242 1.00 88.81 101 LYS A N 1
ATOM 729 C CA . LYS A 1 101 ? 13.639 -0.356 -17.493 1.00 88.81 101 LYS A CA 1
ATOM 730 C C . LYS A 1 101 ? 12.376 -1.217 -17.513 1.00 88.81 101 LYS A C 1
ATOM 732 O O . LYS A 1 101 ? 11.802 -1.457 -16.457 1.00 88.81 101 LYS A O 1
ATOM 737 N N . ASP A 1 102 ? 12.031 -1.792 -18.662 1.00 88.25 102 ASP A N 1
ATOM 738 C CA . ASP A 1 102 ? 10.877 -2.687 -18.798 1.00 88.25 102 ASP A CA 1
ATOM 739 C C . ASP A 1 102 ? 11.050 -3.963 -17.964 1.00 88.25 102 ASP A C 1
ATOM 741 O O . ASP A 1 102 ? 10.092 -4.485 -17.399 1.00 88.25 102 ASP A O 1
ATOM 745 N N . LYS A 1 103 ? 12.281 -4.485 -17.849 1.00 90.06 103 LYS A N 1
ATOM 746 C CA . LYS A 1 103 ? 12.576 -5.618 -16.958 1.00 90.06 103 LYS A CA 1
ATOM 747 C C . LYS A 1 103 ? 12.333 -5.252 -15.491 1.00 90.06 103 LYS A C 1
ATOM 749 O O . LYS A 1 103 ? 11.769 -6.067 -14.762 1.00 90.06 103 LYS A O 1
ATOM 754 N N . ALA A 1 104 ? 12.743 -4.056 -15.068 1.00 88.62 104 ALA A N 1
ATOM 755 C CA . ALA A 1 104 ? 12.479 -3.563 -13.718 1.00 88.62 104 ALA A CA 1
ATOM 756 C C . ALA A 1 104 ? 10.970 -3.391 -13.467 1.00 88.62 104 ALA A C 1
ATOM 758 O O . ALA A 1 104 ? 10.476 -3.804 -12.421 1.00 88.62 104 ALA A O 1
ATOM 759 N N . ASP A 1 105 ? 10.228 -2.875 -14.447 1.00 88.94 105 ASP A N 1
ATOM 760 C CA . ASP A 1 105 ? 8.777 -2.691 -14.339 1.00 88.94 105 ASP A CA 1
ATOM 761 C C . ASP A 1 105 ? 8.015 -4.020 -14.313 1.00 88.94 105 ASP A C 1
ATOM 763 O O . ASP A 1 105 ? 7.069 -4.167 -13.543 1.00 88.94 105 ASP A O 1
ATOM 767 N N . ARG A 1 106 ? 8.459 -5.032 -15.071 1.00 90.25 106 ARG A N 1
ATOM 768 C CA . ARG A 1 106 ? 7.900 -6.392 -14.980 1.00 90.25 106 ARG A CA 1
ATOM 769 C C . ARG A 1 106 ? 8.120 -7.014 -13.602 1.00 90.25 106 ARG A C 1
ATOM 771 O O . ARG A 1 106 ? 7.215 -7.645 -13.071 1.00 90.25 106 ARG A O 1
ATOM 778 N N . ALA A 1 107 ? 9.295 -6.824 -13.003 1.00 89.69 107 ALA A N 1
ATOM 779 C CA . ALA A 1 107 ? 9.543 -7.290 -11.639 1.00 89.69 107 ALA A CA 1
ATOM 780 C C . ALA A 1 107 ? 8.655 -6.552 -10.619 1.00 89.69 107 ALA A C 1
ATOM 782 O O . ALA A 1 107 ? 8.100 -7.177 -9.717 1.00 89.69 107 ALA A O 1
ATOM 783 N N . ALA A 1 108 ? 8.461 -5.241 -10.795 1.00 89.69 108 ALA A N 1
ATOM 784 C CA . ALA A 1 108 ? 7.543 -4.455 -9.976 1.00 89.69 108 ALA A CA 1
ATOM 785 C C . ALA A 1 108 ? 6.089 -4.935 -10.110 1.00 89.69 108 ALA A C 1
ATOM 787 O O . ALA A 1 108 ? 5.390 -5.041 -9.105 1.00 89.69 108 ALA A O 1
ATOM 788 N N . ALA A 1 109 ? 5.649 -5.293 -11.320 1.00 92.56 109 ALA A N 1
ATOM 789 C CA . ALA A 1 109 ? 4.321 -5.850 -11.566 1.00 92.56 109 ALA A CA 1
ATOM 790 C C . ALA A 1 109 ? 4.067 -7.146 -10.779 1.00 92.56 109 ALA A C 1
ATOM 792 O O . ALA A 1 109 ? 3.004 -7.299 -10.180 1.00 92.56 109 ALA A O 1
ATOM 793 N N . VAL A 1 110 ? 5.059 -8.042 -10.704 1.00 93.75 110 VAL A N 1
ATOM 794 C CA . VAL A 1 110 ? 4.970 -9.264 -9.883 1.00 93.75 110 VAL A CA 1
ATOM 795 C C . VAL A 1 110 ? 4.761 -8.918 -8.407 1.00 93.75 110 VAL A C 1
ATOM 797 O O . VAL A 1 110 ? 3.901 -9.509 -7.757 1.00 93.75 110 VAL A O 1
ATOM 800 N N . CYS A 1 111 ? 5.489 -7.927 -7.884 1.00 94.44 111 CYS A N 1
ATOM 801 C CA . CYS A 1 111 ? 5.300 -7.471 -6.506 1.00 94.44 111 CYS A CA 1
ATOM 802 C C . CYS A 1 111 ? 3.907 -6.876 -6.271 1.00 94.44 111 CYS A C 1
ATOM 804 O O . CYS A 1 111 ? 3.284 -7.184 -5.257 1.00 94.44 111 CYS A O 1
ATOM 806 N N . VAL A 1 112 ? 3.400 -6.066 -7.209 1.00 95.44 112 VAL A N 1
ATOM 807 C CA . VAL A 1 112 ? 2.039 -5.514 -7.132 1.00 95.44 112 VAL A CA 1
ATOM 808 C C . VAL A 1 112 ? 1.015 -6.638 -7.036 1.00 95.44 112 VAL A C 1
ATOM 810 O O . VAL A 1 112 ? 0.199 -6.640 -6.117 1.00 95.44 112 VAL A O 1
ATOM 813 N N . CYS A 1 113 ? 1.080 -7.624 -7.933 1.00 96.12 113 CYS A N 1
ATOM 814 C CA . CYS A 1 113 ? 0.130 -8.731 -7.926 1.00 96.12 113 CYS A CA 1
ATOM 815 C C . CYS A 1 113 ? 0.245 -9.606 -6.678 1.00 96.12 113 CYS A C 1
ATOM 817 O O . CYS A 1 113 ? -0.784 -9.983 -6.122 1.00 96.12 113 CYS A O 1
ATOM 819 N N . SER A 1 114 ? 1.462 -9.869 -6.194 1.00 95.88 114 SER A N 1
ATOM 820 C CA . SER A 1 114 ? 1.673 -10.585 -4.932 1.00 95.88 114 SER A CA 1
ATOM 821 C C . SER A 1 114 ? 1.018 -9.847 -3.760 1.00 95.88 114 SER A C 1
ATOM 823 O O . SER A 1 114 ? 0.200 -10.418 -3.040 1.00 95.88 114 SER A O 1
ATOM 825 N N . GLY A 1 115 ? 1.285 -8.544 -3.615 1.00 96.12 115 GLY A N 1
ATOM 826 C CA . GLY A 1 115 ? 0.741 -7.766 -2.505 1.00 96.12 115 GLY A CA 1
ATOM 827 C C . GLY A 1 115 ? -0.777 -7.608 -2.560 1.00 96.12 115 GLY A C 1
ATOM 828 O O . GLY A 1 115 ? -1.456 -7.779 -1.547 1.00 96.12 115 GLY A O 1
ATOM 829 N N . LEU A 1 116 ? -1.337 -7.362 -3.748 1.00 96.94 116 LEU A N 1
ATOM 830 C CA . LEU A 1 116 ? -2.787 -7.349 -3.931 1.00 96.94 116 LEU A CA 1
ATOM 831 C C . LEU A 1 116 ? -3.408 -8.732 -3.685 1.00 96.94 116 LEU A C 1
ATOM 833 O O . LEU A 1 116 ? -4.510 -8.809 -3.145 1.00 96.94 116 LEU A O 1
ATOM 837 N N . GLY A 1 117 ? -2.714 -9.815 -4.041 1.00 96.88 117 GLY A N 1
ATOM 838 C CA . GLY A 1 117 ? -3.123 -11.191 -3.761 1.00 96.88 117 GLY A CA 1
ATOM 839 C C . GLY A 1 117 ? -3.234 -11.458 -2.263 1.00 96.88 117 GLY A C 1
ATOM 840 O O . GLY A 1 117 ? -4.260 -11.964 -1.807 1.00 96.88 117 GLY A O 1
ATOM 841 N N . SER A 1 118 ? -2.242 -11.021 -1.486 1.00 95.31 118 SER A N 1
ATOM 842 C CA . SER A 1 118 ? -2.269 -11.093 -0.022 1.00 95.31 118 SER A CA 1
ATOM 843 C C . SER A 1 118 ? -3.431 -10.289 0.568 1.00 95.31 118 SER A C 1
ATOM 845 O O . SER A 1 118 ? -4.185 -10.813 1.387 1.00 95.31 118 SER A O 1
ATOM 847 N N . ILE A 1 119 ? -3.659 -9.051 0.109 1.00 96.25 119 ILE A N 1
ATOM 848 C CA . ILE A 1 119 ? -4.814 -8.254 0.563 1.00 96.25 119 ILE A CA 1
ATOM 849 C C . ILE A 1 119 ? -6.128 -8.977 0.232 1.00 96.25 119 ILE A C 1
ATOM 851 O O . ILE A 1 119 ? -6.996 -9.118 1.094 1.00 96.25 119 ILE A O 1
ATOM 855 N N . LYS A 1 120 ? -6.270 -9.480 -0.998 1.00 96.06 120 LYS A N 1
ATOM 856 C CA . LYS A 1 120 ? -7.451 -10.212 -1.474 1.00 96.06 120 LYS A CA 1
ATOM 857 C C . LYS A 1 120 ? -7.726 -11.462 -0.634 1.00 96.06 120 LYS A C 1
ATOM 859 O O . LYS A 1 120 ? -8.883 -11.716 -0.305 1.00 96.06 120 LYS A O 1
ATOM 864 N N . LEU A 1 121 ? -6.689 -12.214 -0.257 1.00 95.50 121 LEU A N 1
ATOM 865 C CA . LEU A 1 121 ? -6.798 -13.406 0.589 1.00 95.50 121 LEU A CA 1
ATOM 866 C C . LEU A 1 121 ? -7.434 -13.075 1.946 1.00 95.50 121 LEU A C 1
ATOM 868 O O . LEU A 1 121 ? -8.388 -13.732 2.358 1.00 95.50 121 LEU A O 1
ATOM 872 N N . HIS A 1 122 ? -6.971 -12.008 2.596 1.00 94.38 122 HIS A N 1
ATOM 873 C CA . HIS A 1 122 ? -7.513 -11.559 3.883 1.00 94.38 122 HIS A CA 1
ATOM 874 C C . HIS A 1 122 ? -8.893 -10.894 3.778 1.00 94.38 122 HIS A C 1
ATOM 876 O O . HIS A 1 122 ? -9.585 -10.746 4.780 1.00 94.38 122 HIS A O 1
ATOM 882 N N . ASN A 1 123 ? -9.325 -10.545 2.566 1.00 92.75 123 ASN A N 1
ATOM 883 C CA . ASN A 1 123 ? -10.621 -9.935 2.275 1.00 92.75 123 ASN A CA 1
ATOM 884 C C . ASN A 1 123 ? -11.587 -10.922 1.594 1.00 92.75 123 ASN A C 1
ATOM 886 O O . ASN A 1 123 ? -12.329 -10.568 0.677 1.00 92.75 123 ASN A O 1
ATOM 890 N N . SER A 1 124 ? -11.590 -12.185 2.038 1.00 92.31 124 SER A N 1
ATOM 891 C CA . SER A 1 124 ? -12.502 -13.235 1.541 1.00 92.31 124 SER A CA 1
ATOM 892 C C . SER A 1 124 ? -12.448 -13.428 0.018 1.00 92.31 124 SER A C 1
ATOM 894 O O . SER A 1 124 ? -13.468 -13.622 -0.646 1.00 92.31 124 SER A O 1
ATOM 896 N N . GLY A 1 125 ? -11.252 -13.319 -0.562 1.00 92.69 125 GLY A N 1
ATOM 897 C CA . GLY A 1 125 ? -11.035 -13.485 -1.996 1.00 92.69 125 GLY A CA 1
ATOM 898 C C . GLY A 1 125 ? -11.458 -12.285 -2.848 1.00 92.69 125 GLY A C 1
ATOM 899 O O . GLY A 1 125 ? -11.499 -12.406 -4.075 1.00 92.69 125 GLY A O 1
ATOM 900 N N . LYS A 1 126 ? -11.765 -11.125 -2.251 1.00 92.31 126 LYS A N 1
ATOM 901 C CA . LYS A 1 126 ? -12.218 -9.926 -2.971 1.00 92.31 126 LYS A CA 1
ATOM 902 C C . LYS A 1 126 ? -11.342 -8.717 -2.660 1.00 92.31 126 LYS A C 1
ATOM 904 O O . LYS A 1 126 ? -10.895 -8.528 -1.539 1.00 92.31 126 LYS A O 1
ATOM 909 N N . LEU A 1 127 ? -11.140 -7.868 -3.665 1.00 93.88 127 LEU A N 1
ATOM 910 C CA . LEU A 1 127 ? -10.597 -6.522 -3.476 1.00 93.88 127 LEU A CA 1
ATOM 911 C C . LEU A 1 127 ? -11.743 -5.505 -3.481 1.00 93.88 127 LEU A C 1
ATOM 913 O O . LEU A 1 127 ? -12.669 -5.662 -4.293 1.00 93.88 127 LEU A O 1
ATOM 917 N N . PRO A 1 128 ? -11.704 -4.471 -2.622 1.00 92.38 128 PRO A N 1
ATOM 918 C CA . PRO A 1 128 ? -12.695 -3.400 -2.658 1.00 92.38 128 PRO A CA 1
ATOM 919 C C . PRO A 1 128 ? -12.671 -2.674 -4.011 1.00 92.38 128 PRO A C 1
ATOM 921 O O . PRO A 1 128 ? -11.660 -2.673 -4.714 1.00 92.38 128 PRO A O 1
ATOM 924 N N . GLU A 1 129 ? -13.801 -2.076 -4.389 1.00 90.06 129 GLU A N 1
ATOM 925 C CA . GLU A 1 129 ? -13.876 -1.198 -5.563 1.00 90.06 129 GLU A CA 1
ATOM 926 C C . GLU A 1 129 ? -12.932 0.010 -5.424 1.00 90.06 129 GLU A C 1
ATOM 928 O O . GLU A 1 129 ? -12.634 0.462 -4.316 1.00 90.06 129 GLU A O 1
ATOM 933 N N . GLY A 1 130 ? -12.483 0.551 -6.560 1.00 90.88 130 GLY A N 1
ATOM 934 C CA . GLY A 1 130 ? -11.520 1.656 -6.621 1.00 90.88 130 GLY A CA 1
ATOM 935 C C . GLY A 1 130 ? -10.068 1.180 -6.677 1.00 90.88 130 GLY A C 1
ATOM 936 O O . GLY A 1 130 ? -9.785 0.122 -7.242 1.00 90.88 130 GLY A O 1
ATOM 937 N N . THR A 1 131 ? -9.149 1.954 -6.088 1.00 92.25 131 THR A N 1
ATOM 938 C CA . THR A 1 131 ? -7.698 1.853 -6.331 1.00 92.25 131 THR A CA 1
ATOM 939 C C . THR A 1 131 ? -7.132 0.429 -6.342 1.00 92.25 131 THR A C 1
ATOM 941 O O . THR A 1 131 ? -6.429 0.075 -7.283 1.00 92.25 131 THR A O 1
ATOM 944 N N . LEU A 1 132 ? -7.431 -0.425 -5.353 1.00 94.88 132 LEU A N 1
ATOM 945 C CA . LEU A 1 132 ? -6.859 -1.784 -5.310 1.00 94.88 132 LEU A CA 1
ATOM 946 C C . LEU A 1 132 ? -7.347 -2.671 -6.462 1.00 94.88 132 LEU A C 1
ATOM 948 O O . LEU A 1 132 ? -6.562 -3.416 -7.049 1.00 94.88 132 LEU A O 1
ATOM 952 N N . ARG A 1 133 ? -8.636 -2.592 -6.806 1.00 94.19 133 ARG A N 1
ATOM 953 C CA . ARG A 1 133 ? -9.213 -3.343 -7.927 1.00 94.19 133 ARG A CA 1
ATOM 954 C C . ARG A 1 133 ? -8.752 -2.793 -9.272 1.00 94.19 133 ARG A C 1
ATOM 956 O O . ARG A 1 133 ? -8.541 -3.571 -10.200 1.00 94.19 133 ARG A O 1
ATOM 963 N N . ASP A 1 134 ? -8.576 -1.483 -9.373 1.00 93.94 134 ASP A N 1
ATOM 964 C CA . ASP A 1 134 ? -8.062 -0.844 -10.582 1.00 93.94 134 ASP A CA 1
ATOM 965 C C . ASP A 1 134 ? -6.598 -1.231 -10.820 1.00 93.94 134 ASP A C 1
ATOM 967 O O . ASP A 1 134 ? -6.248 -1.611 -11.937 1.00 93.94 134 ASP A O 1
ATOM 971 N N . LEU A 1 135 ? -5.772 -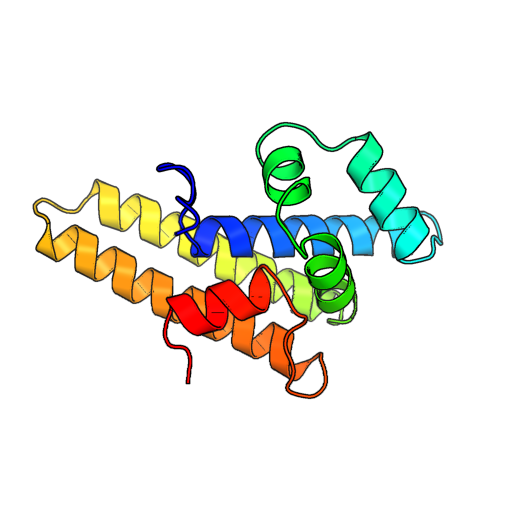1.264 -9.767 1.00 93.25 135 LEU A N 1
ATOM 972 C CA . LEU A 1 135 ? -4.406 -1.791 -9.835 1.00 93.25 135 LEU A CA 1
ATOM 973 C C . LEU A 1 135 ? -4.391 -3.274 -10.228 1.00 93.25 135 LEU A C 1
ATOM 975 O O . LEU A 1 135 ? -3.638 -3.650 -11.121 1.00 93.25 135 LEU A O 1
ATOM 979 N N . TRP A 1 136 ? -5.254 -4.108 -9.639 1.00 94.50 136 TRP A N 1
ATOM 980 C CA . TRP A 1 136 ? -5.351 -5.530 -10.001 1.00 94.50 136 TRP A CA 1
ATOM 981 C C . TRP A 1 136 ? -5.590 -5.726 -11.503 1.00 94.50 136 TRP A C 1
ATOM 983 O O . TRP A 1 136 ? -4.920 -6.532 -12.147 1.00 94.50 136 TRP A O 1
ATOM 993 N N . LYS A 1 137 ? -6.532 -4.962 -12.071 1.00 92.81 137 LYS A N 1
ATOM 994 C CA . LYS A 1 137 ? -6.861 -5.008 -13.502 1.00 92.81 137 LYS A CA 1
ATOM 995 C C . LYS A 1 137 ? -5.733 -4.450 -14.365 1.00 92.81 137 LYS A C 1
ATOM 997 O O . LYS A 1 137 ? -5.369 -5.078 -15.352 1.00 92.81 137 LYS A O 1
ATOM 1002 N N . ALA A 1 138 ? -5.182 -3.294 -13.995 1.00 90.44 138 ALA A N 1
ATOM 1003 C CA . ALA A 1 138 ? -4.138 -2.618 -14.761 1.00 90.44 138 ALA A CA 1
ATOM 1004 C C . ALA A 1 138 ? -2.864 -3.465 -14.890 1.00 90.44 138 ALA A C 1
ATOM 1006 O O . ALA A 1 138 ? -2.207 -3.433 -15.927 1.00 90.44 138 ALA A O 1
ATOM 1007 N N . TYR A 1 139 ? -2.540 -4.243 -13.856 1.00 89.38 139 TYR A N 1
ATOM 1008 C CA . TYR A 1 139 ? -1.376 -5.126 -13.834 1.00 89.38 139 TYR A CA 1
ATOM 1009 C C . TYR A 1 139 ? -1.665 -6.549 -14.336 1.00 89.38 139 TYR A C 1
ATOM 1011 O O . TYR A 1 139 ? -0.741 -7.355 -14.411 1.00 89.38 139 TYR A O 1
ATOM 1019 N N . GLY A 1 140 ? -2.915 -6.864 -14.704 1.00 90.06 140 GLY A N 1
ATOM 1020 C CA . GLY A 1 140 ? -3.292 -8.181 -15.226 1.00 90.06 140 GLY A CA 1
ATOM 1021 C C . GLY A 1 140 ? -3.040 -9.320 -14.236 1.00 90.06 140 GLY A C 1
ATOM 1022 O O . GLY A 1 140 ? -2.600 -10.395 -14.639 1.00 90.06 140 GLY A O 1
ATOM 1023 N N . CYS A 1 141 ? -3.264 -9.075 -12.943 1.00 90.62 141 CYS A N 1
ATOM 1024 C CA . CYS A 1 141 ? -3.032 -10.074 -11.907 1.00 90.62 141 CYS A CA 1
ATOM 1025 C C . CYS A 1 141 ? -4.013 -11.249 -12.065 1.00 90.62 141 CYS A C 1
ATOM 1027 O O . CYS A 1 141 ? -5.229 -11.035 -12.132 1.00 90.62 141 CYS A O 1
ATOM 1029 N N . ASN A 1 142 ? -3.479 -12.472 -12.108 1.00 76.94 142 ASN A N 1
ATOM 1030 C CA . ASN A 1 142 ? -4.235 -13.722 -12.238 1.00 76.94 142 ASN A CA 1
ATOM 1031 C C . ASN A 1 142 ? -4.156 -14.532 -10.947 1.00 76.94 142 ASN A C 1
ATOM 1033 O O . ASN A 1 142 ? -3.023 -14.700 -10.444 1.00 76.94 142 ASN A O 1
#

Sequence (142 aa):
MLELPIAASGLSILASLLSIGRSVKDLMATQNLSTDQALDKFKGNASGTNAEVLAMKGSDSAIKSIVIIPGQLLDQLVSEINGCVDRQVEARKKAKNQAGKDKADRAAAVCVCSGLGSIKLHNSGKLPEGTLRDLWKAYGCN

Nearest PDB structures (foldseek):
  6jx6-assembly1_C  TM=3.349E-01  e=6.867E+00  Homo sapiens
  1g73-assembly2_B  TM=3.381E-01  e=9.219E+00  Homo sapiens

Solvent-accessible surface area (backbone atoms only — not comparable to full-atom values): 7677 Å² total; per-residue (Å²): 131,88,78,69,62,98,83,60,52,70,48,50,51,51,37,50,48,43,48,50,15,49,52,30,45,46,41,20,70,78,66,74,36,53,72,67,58,18,43,54,56,47,58,78,70,48,55,71,71,54,37,56,52,59,70,40,66,35,34,66,49,41,30,61,50,44,49,67,40,55,68,72,61,44,53,50,50,40,51,54,44,46,53,40,48,54,50,29,54,54,40,40,72,69,32,91,49,68,72,42,33,52,51,24,49,53,56,34,44,53,49,42,39,51,53,52,47,55,47,15,58,69,41,82,73,42,64,49,69,41,50,60,40,51,49,42,59,76,65,65,57,128

Mean predicted aligned error: 4.29 Å

Radius of gyration: 15.12 Å; Cα contacts (8 Å, |Δi|>4): 145; chains: 1; bounding box: 35×29×44 Å